Protein AF-A0A6A4WQQ4-F1 (afdb_monomer_lite)

Secondary structure (DSSP, 8-state):
------------PPPTTTT--SS---B---SS---TTS-HHHHHHHHHHHHHTS---SEEEEEEE--TTTT--EEEEEEEEGGGTEEEEEEEE--SS--HHHHHHHHHHHHHHHHHTS-HHHHHH--EEEEE---TT---BEEEE--

Sequence (147 aa):
MENTTVKEQQKRCNPPWLGHHGGITFRVDLPVATRRSDPPAVRREAALRATAELPHPDVTIWSDGSARGGRNRAAQALIQFHHLNREETVRAPAGAVCSSLRAELTAMREAFAAVAGLEDGELASTKATVIVNPSAQYPDAIYAHKK

InterPro domains:
  IPR036397 Ribonuclease H superfamily [G3DSA:3.30.420.10] (43-143)

Organism: Amphibalanus amphitrite (NCBI:txid1232801)

pLDDT: mean 72.65, std 17.05, range [34.28, 94.88]

Foldseek 3Di:
DDDDDPPPPPPCDPPPCVPDDAQWDWFQDFPDDDALPDPPVVLVVSLVNRVVPDDDFQKEKEWFFAPPDAQQRKTKIWMQRPVVRDIDMDIDHLDNDDHSVSSRVVNVVRNVVVLVPDDPVSNVPGFWYWYQYSPSPGSITTTGGHD

Radius of gyration: 17.9 Å; chains: 1; bounding box: 59×45×36 Å

Structure (mmCIF, N/CA/C/O backbone):
data_AF-A0A6A4WQQ4-F1
#
_entry.id   AF-A0A6A4WQQ4-F1
#
loop_
_atom_site.group_PDB
_atom_site.id
_atom_site.type_symbol
_atom_site.label_atom_id
_atom_site.label_alt_id
_atom_site.label_comp_id
_atom_site.label_asym_id
_atom_site.label_entity_id
_atom_site.label_seq_id
_atom_site.pdbx_PDB_ins_code
_atom_site.Cartn_x
_atom_site.Cartn_y
_atom_site.Cartn_z
_atom_site.occupancy
_atom_site.B_iso_or_equiv
_atom_site.auth_seq_id
_atom_site.auth_comp_id
_atom_site.auth_asym_id
_atom_site.auth_atom_id
_atom_site.pdbx_PDB_model_num
ATOM 1 N N . MET A 1 1 ? 43.739 -34.370 -10.535 1.00 37.41 1 MET A N 1
ATOM 2 C CA . MET A 1 1 ? 43.371 -32.949 -10.367 1.00 37.41 1 MET A CA 1
ATOM 3 C C . MET A 1 1 ? 41.857 -32.903 -10.275 1.00 37.41 1 MET A C 1
ATOM 5 O O . MET A 1 1 ? 41.192 -33.097 -11.283 1.00 37.41 1 MET A O 1
ATOM 9 N N . GLU A 1 2 ? 41.324 -32.817 -9.057 1.00 34.28 2 GLU A N 1
ATOM 10 C CA . GLU A 1 2 ? 39.881 -32.822 -8.792 1.00 34.28 2 GLU A CA 1
ATOM 11 C C . GLU A 1 2 ? 39.294 -31.424 -9.007 1.00 34.28 2 GLU A C 1
ATOM 13 O O . GLU A 1 2 ? 39.748 -30.449 -8.411 1.00 34.28 2 GLU A O 1
ATOM 18 N N . ASN A 1 3 ? 38.280 -31.333 -9.870 1.00 37.97 3 ASN A N 1
ATOM 19 C CA . ASN A 1 3 ? 37.479 -30.128 -10.063 1.00 37.97 3 ASN A CA 1
ATOM 20 C C . ASN A 1 3 ? 36.413 -30.054 -8.961 1.00 37.97 3 ASN A C 1
ATOM 22 O O . ASN A 1 3 ? 35.311 -30.590 -9.095 1.00 37.97 3 ASN A O 1
ATOM 26 N N . THR A 1 4 ? 36.741 -29.385 -7.859 1.00 40.28 4 THR A N 1
ATOM 27 C CA . THR A 1 4 ? 35.779 -29.099 -6.792 1.00 40.28 4 THR A CA 1
ATOM 28 C C . THR A 1 4 ? 34.834 -27.987 -7.240 1.00 40.28 4 THR A C 1
ATOM 30 O O . THR A 1 4 ? 35.184 -26.812 -7.303 1.00 40.28 4 THR A O 1
ATOM 33 N N . THR A 1 5 ? 33.608 -28.394 -7.559 1.00 42.59 5 THR A N 1
ATOM 34 C CA . THR A 1 5 ? 32.454 -27.537 -7.850 1.00 42.59 5 THR A CA 1
ATOM 35 C C . THR A 1 5 ? 32.238 -26.540 -6.709 1.00 42.59 5 THR A C 1
ATOM 37 O O . THR A 1 5 ? 31.855 -26.932 -5.605 1.00 42.59 5 THR A O 1
ATOM 40 N N . VAL A 1 6 ? 32.438 -25.246 -6.967 1.00 37.91 6 VAL A N 1
ATOM 41 C CA . VAL A 1 6 ? 32.071 -24.181 -6.026 1.00 37.91 6 VAL A CA 1
ATOM 42 C C . VAL A 1 6 ? 30.548 -24.048 -6.058 1.00 37.91 6 VAL A C 1
ATOM 44 O O . VAL A 1 6 ? 29.987 -23.262 -6.814 1.00 37.91 6 VAL A O 1
ATOM 47 N N . LYS A 1 7 ? 29.846 -24.867 -5.266 1.00 36.94 7 LYS A N 1
ATOM 48 C CA . LYS A 1 7 ? 28.471 -24.544 -4.880 1.00 36.94 7 LYS A CA 1
ATOM 49 C C . LYS A 1 7 ? 28.566 -23.312 -3.995 1.00 36.94 7 LYS A C 1
ATOM 51 O O . LYS A 1 7 ? 28.974 -23.409 -2.842 1.00 36.94 7 LYS A O 1
ATOM 56 N N . GLU A 1 8 ? 28.248 -22.169 -4.586 1.00 43.28 8 GLU A N 1
ATOM 57 C CA . GLU A 1 8 ? 28.107 -20.869 -3.948 1.00 43.28 8 GLU A CA 1
ATOM 58 C C . GLU A 1 8 ? 27.230 -21.025 -2.696 1.00 43.28 8 GLU A C 1
ATOM 60 O O . GLU A 1 8 ? 26.003 -21.118 -2.752 1.00 43.28 8 GLU A O 1
ATOM 65 N N . GLN A 1 9 ? 27.881 -21.170 -1.541 1.00 43.06 9 GLN A N 1
ATOM 66 C CA . GLN A 1 9 ? 27.220 -21.162 -0.248 1.00 43.06 9 GLN A CA 1
ATOM 67 C C . GLN A 1 9 ? 26.766 -19.729 -0.003 1.00 43.06 9 GLN A C 1
ATOM 69 O O . GLN A 1 9 ? 27.481 -18.915 0.579 1.00 43.06 9 GLN A O 1
ATOM 74 N N . GLN A 1 10 ? 25.559 -19.421 -0.473 1.00 46.44 10 GLN A N 1
ATOM 75 C CA . GLN A 1 10 ? 24.809 -18.249 -0.061 1.00 46.44 10 GLN A CA 1
ATOM 76 C C . GLN A 1 10 ? 24.794 -18.236 1.475 1.00 46.44 10 GLN A C 1
ATOM 78 O O . GLN A 1 10 ? 24.110 -19.054 2.098 1.00 46.44 10 GLN A O 1
ATOM 83 N N . LYS A 1 11 ? 25.579 -17.347 2.101 1.00 45.16 11 LYS A N 1
ATOM 84 C CA . LYS A 1 11 ? 25.493 -17.089 3.544 1.00 45.16 11 LYS A CA 1
ATOM 85 C C . LYS A 1 11 ? 24.031 -16.767 3.845 1.00 45.16 11 LYS A C 1
ATOM 87 O O . LYS A 1 11 ? 23.535 -15.715 3.445 1.00 45.16 11 LYS A O 1
ATOM 92 N N . ARG A 1 12 ? 23.339 -17.687 4.518 1.00 56.53 12 ARG A N 1
ATOM 93 C CA . ARG A 1 12 ? 21.986 -17.477 5.035 1.00 56.53 12 ARG A CA 1
ATOM 94 C C . ARG A 1 12 ? 22.097 -16.467 6.171 1.00 56.53 12 ARG A C 1
ATOM 96 O O . ARG A 1 12 ? 22.283 -16.841 7.322 1.00 56.53 12 ARG A O 1
ATOM 103 N N . CYS A 1 13 ? 22.091 -15.182 5.833 1.00 56.94 13 CYS A N 1
ATOM 104 C CA . CYS A 1 13 ? 21.845 -14.155 6.829 1.00 56.94 13 CYS A CA 1
ATOM 105 C C . CYS A 1 13 ? 20.405 -14.361 7.299 1.00 56.94 13 CYS A C 1
ATOM 107 O O . CYS A 1 13 ? 19.505 -14.458 6.459 1.00 56.94 13 CYS A O 1
ATOM 109 N N . ASN A 1 14 ? 20.192 -14.489 8.608 1.00 66.12 14 ASN A N 1
ATOM 110 C CA . ASN A 1 14 ? 18.838 -14.514 9.140 1.00 66.12 14 ASN A CA 1
ATOM 111 C C . ASN A 1 14 ? 18.128 -13.242 8.674 1.00 66.12 14 ASN A C 1
ATOM 113 O O . ASN A 1 14 ? 18.729 -12.162 8.736 1.00 66.12 14 ASN A O 1
ATOM 117 N N . PRO A 1 15 ? 16.895 -13.349 8.161 1.00 65.69 15 PRO A N 1
ATOM 118 C CA . PRO A 1 15 ? 16.210 -12.166 7.700 1.00 65.69 15 PRO A CA 1
ATOM 119 C C . PRO A 1 15 ? 16.023 -11.187 8.870 1.00 65.69 15 PRO A C 1
ATOM 121 O O . PRO A 1 15 ? 15.852 -11.627 10.007 1.00 65.69 15 PRO A O 1
ATOM 124 N N . PRO A 1 16 ? 16.038 -9.866 8.623 1.00 66.44 16 PRO A N 1
ATOM 125 C CA . PRO A 1 16 ? 16.026 -8.857 9.686 1.00 66.44 16 PRO A CA 1
ATOM 126 C C . PRO A 1 16 ? 14.743 -8.866 10.533 1.00 66.44 16 PRO A C 1
ATOM 128 O O . PRO A 1 16 ? 14.718 -8.276 11.608 1.00 66.44 16 PRO A O 1
ATOM 131 N N . TRP A 1 17 ? 13.686 -9.540 10.072 1.00 68.12 17 TRP A N 1
ATOM 132 C CA . TRP A 1 17 ? 12.449 -9.760 10.824 1.00 68.12 17 TRP A CA 1
ATOM 133 C C . TRP A 1 17 ? 12.482 -11.001 11.734 1.00 68.12 17 TRP A C 1
ATOM 135 O O . TRP A 1 17 ? 11.564 -11.201 12.532 1.00 68.12 17 TRP A O 1
ATOM 145 N N . LEU A 1 18 ? 13.520 -11.841 11.643 1.00 63.84 18 LEU A N 1
ATOM 146 C CA . LEU A 1 18 ? 13.686 -13.014 12.497 1.00 63.84 18 LEU A CA 1
ATOM 147 C C . LEU A 1 18 ? 14.032 -12.559 13.925 1.00 63.84 18 LEU A C 1
ATOM 149 O O . LEU A 1 18 ? 15.126 -12.057 14.171 1.00 63.84 18 LEU A O 1
ATOM 153 N N . GLY A 1 19 ? 13.092 -12.728 14.859 1.00 62.69 19 GLY A N 1
ATOM 154 C CA . GLY A 1 19 ? 13.218 -12.263 16.249 1.00 62.69 19 GLY A CA 1
ATOM 155 C C . GLY A 1 19 ? 12.434 -10.987 16.570 1.00 62.69 19 GLY A C 1
ATOM 156 O O . GLY A 1 19 ? 12.575 -10.444 17.663 1.00 62.69 19 GLY A O 1
ATOM 157 N N . HIS A 1 20 ? 11.593 -10.494 15.652 1.00 64.00 20 HIS A N 1
ATOM 158 C CA . HIS A 1 20 ? 10.661 -9.423 15.993 1.00 64.00 20 HIS A CA 1
ATOM 159 C C . HIS A 1 20 ? 9.587 -9.938 16.967 1.00 64.00 20 HIS A C 1
ATOM 161 O O . HIS A 1 20 ? 8.783 -10.805 16.627 1.00 64.00 20 HIS A O 1
ATOM 167 N N . HIS A 1 21 ? 9.571 -9.382 18.179 1.00 55.97 21 HIS A N 1
ATOM 168 C CA . HIS A 1 21 ? 8.560 -9.631 19.204 1.00 55.97 21 HIS A CA 1
ATOM 169 C C . HIS A 1 21 ? 7.695 -8.374 19.350 1.00 55.97 21 HIS A C 1
ATOM 171 O O . HIS A 1 21 ? 7.951 -7.500 20.171 1.00 55.97 21 HIS A O 1
ATOM 177 N N . GLY A 1 22 ? 6.695 -8.260 18.490 1.00 57.38 22 GLY A N 1
ATOM 178 C CA . GLY A 1 22 ? 5.722 -7.171 18.434 1.00 57.38 22 GLY A CA 1
ATOM 179 C C . GLY A 1 22 ? 4.578 -7.630 17.540 1.00 57.38 22 GLY A C 1
ATOM 180 O O . GLY A 1 22 ? 4.768 -8.587 16.797 1.00 57.38 22 GLY A O 1
ATOM 181 N N . GLY A 1 23 ? 3.388 -7.034 17.638 1.00 64.81 23 GLY A N 1
ATOM 182 C CA . GLY A 1 23 ? 2.199 -7.391 16.839 1.00 64.81 23 GLY A CA 1
ATOM 183 C C . GLY A 1 23 ? 2.371 -7.165 15.327 1.00 64.81 23 GLY A C 1
ATOM 184 O O . GLY A 1 23 ? 1.675 -6.364 14.718 1.00 64.81 23 GLY A O 1
ATOM 185 N N . ILE A 1 24 ? 3.348 -7.814 14.707 1.00 63.97 24 ILE A N 1
ATOM 186 C CA . ILE A 1 24 ? 3.699 -7.746 13.295 1.00 63.97 24 ILE A CA 1
ATOM 187 C C . ILE A 1 24 ? 4.094 -9.168 12.900 1.00 63.97 24 ILE A C 1
ATOM 189 O O . ILE A 1 24 ? 4.878 -9.819 13.587 1.00 63.97 24 ILE A O 1
ATOM 193 N N . THR A 1 25 ? 3.510 -9.692 11.825 1.00 67.38 25 THR A N 1
ATOM 194 C CA . THR A 1 25 ? 3.677 -11.092 11.414 1.00 67.38 25 THR A CA 1
ATOM 195 C C . THR A 1 25 ? 4.048 -11.144 9.944 1.00 67.38 25 THR A C 1
ATOM 197 O O . THR A 1 25 ? 3.188 -11.100 9.080 1.00 67.38 25 THR A O 1
ATOM 200 N N . PHE A 1 26 ? 5.331 -11.278 9.641 1.00 67.00 26 PHE A N 1
ATOM 201 C CA . PHE A 1 26 ? 5.816 -11.316 8.262 1.00 67.00 26 PHE A CA 1
ATOM 202 C C . PHE A 1 26 ? 5.466 -12.665 7.599 1.00 67.00 26 PHE A C 1
ATOM 204 O O . PHE A 1 26 ? 5.946 -13.704 8.049 1.00 67.00 26 PHE A O 1
ATOM 211 N N . ARG A 1 27 ? 4.647 -12.664 6.533 1.00 69.56 27 ARG A N 1
ATOM 212 C CA . ARG A 1 27 ? 4.292 -13.862 5.742 1.00 69.56 27 ARG A CA 1
ATOM 213 C C . ARG A 1 27 ? 4.987 -13.843 4.381 1.00 69.56 27 ARG A C 1
ATOM 215 O O . ARG A 1 27 ? 4.400 -13.497 3.366 1.00 69.56 27 ARG A O 1
ATOM 222 N N . VAL A 1 28 ? 6.244 -14.262 4.373 1.00 67.56 28 VAL A N 1
ATOM 223 C CA . VAL A 1 28 ? 7.081 -14.236 3.165 1.00 67.56 28 VAL A CA 1
ATOM 224 C C . VAL A 1 28 ? 6.819 -15.394 2.192 1.00 67.56 28 VAL A C 1
ATOM 226 O O . VAL A 1 28 ? 7.256 -15.341 1.052 1.00 67.56 28 VAL A O 1
ATOM 229 N N . ASP A 1 29 ? 6.070 -16.419 2.606 1.00 68.44 29 ASP A N 1
ATOM 230 C CA . ASP A 1 29 ? 5.742 -17.564 1.754 1.00 68.44 29 ASP A CA 1
ATOM 231 C C . ASP A 1 29 ? 4.402 -17.374 1.027 1.00 68.44 29 ASP A C 1
ATOM 233 O O . ASP A 1 29 ? 3.377 -17.060 1.642 1.00 68.44 29 ASP A O 1
ATOM 237 N N . LEU A 1 30 ? 4.393 -17.642 -0.282 1.00 65.94 30 LEU A N 1
ATOM 238 C CA . LEU A 1 30 ? 3.163 -17.779 -1.062 1.00 65.94 30 LEU A CA 1
ATOM 239 C C . LEU A 1 30 ? 2.612 -19.215 -0.959 1.00 65.94 30 LEU A C 1
ATOM 241 O O . LEU A 1 30 ? 3.397 -20.163 -1.037 1.00 65.94 30 LEU A O 1
ATOM 245 N N . PRO A 1 31 ? 1.277 -19.410 -0.917 1.00 72.81 31 PRO A N 1
ATOM 246 C CA . PRO A 1 31 ? 0.657 -20.742 -0.957 1.00 72.81 31 PRO A CA 1
ATOM 247 C C . PRO A 1 31 ? 1.032 -21.534 -2.214 1.00 72.81 31 PRO A C 1
ATOM 249 O O . PRO A 1 31 ? 1.080 -22.761 -2.213 1.00 72.81 31 PRO A O 1
ATOM 252 N N . VAL A 1 32 ? 1.307 -20.813 -3.304 1.00 76.94 32 VAL A N 1
ATOM 253 C CA . VAL A 1 32 ? 1.842 -21.360 -4.547 1.00 76.94 32 VAL A CA 1
ATOM 254 C C . VAL A 1 32 ? 3.174 -20.684 -4.820 1.00 76.94 32 VAL A C 1
ATOM 256 O O . VAL A 1 32 ? 3.226 -19.478 -5.066 1.00 76.94 32 VAL A O 1
ATOM 259 N N . ALA A 1 33 ? 4.252 -21.464 -4.803 1.00 76.88 33 ALA A N 1
ATOM 260 C CA . ALA A 1 33 ? 5.570 -20.967 -5.164 1.00 76.88 33 ALA A CA 1
ATOM 261 C C . ALA A 1 33 ? 5.557 -20.453 -6.610 1.00 76.88 33 ALA A C 1
ATOM 263 O O . ALA A 1 33 ? 5.178 -21.176 -7.533 1.00 76.88 33 ALA A O 1
ATOM 264 N N . THR A 1 34 ? 6.002 -19.213 -6.808 1.00 73.75 34 THR A N 1
ATOM 265 C CA . THR A 1 34 ? 6.156 -18.620 -8.139 1.00 73.75 34 THR A CA 1
ATOM 266 C C . THR A 1 34 ? 7.584 -18.155 -8.360 1.00 73.75 34 THR A C 1
ATOM 268 O O . THR A 1 34 ? 8.326 -17.844 -7.427 1.00 73.75 34 THR A O 1
ATOM 271 N N . ARG A 1 35 ? 7.996 -18.135 -9.623 1.00 73.12 35 ARG A N 1
ATOM 272 C CA . ARG A 1 35 ? 9.288 -17.633 -10.076 1.00 73.12 35 ARG A CA 1
ATOM 273 C C . ARG A 1 35 ? 9.093 -16.324 -10.814 1.00 73.12 35 ARG A C 1
ATOM 275 O O . ARG A 1 35 ? 8.080 -16.070 -11.464 1.00 73.12 35 ARG A O 1
ATOM 282 N N . ARG A 1 36 ? 10.142 -15.506 -10.815 1.00 67.44 36 ARG A N 1
ATOM 283 C CA . ARG A 1 36 ? 10.174 -14.262 -11.592 1.00 67.44 36 ARG A CA 1
ATOM 284 C C . ARG A 1 36 ? 9.904 -14.484 -13.087 1.00 67.44 36 ARG A C 1
ATOM 286 O O . ARG A 1 36 ? 9.313 -13.621 -13.725 1.00 67.44 36 ARG A O 1
ATOM 293 N N . SER A 1 37 ? 10.336 -15.621 -13.630 1.00 75.44 37 SER A N 1
ATOM 294 C CA . SER A 1 37 ? 10.138 -16.006 -15.032 1.00 75.44 37 SER A CA 1
ATOM 295 C C . SER A 1 37 ? 8.706 -16.411 -15.378 1.00 75.44 37 SER A C 1
ATOM 297 O O . SER A 1 37 ? 8.397 -16.524 -16.561 1.00 75.44 37 SER A O 1
ATOM 299 N N . ASP A 1 38 ? 7.845 -16.654 -14.387 1.00 75.62 38 ASP A N 1
ATOM 300 C CA . ASP A 1 38 ? 6.483 -17.122 -14.643 1.00 75.62 38 ASP A CA 1
ATOM 301 C C . ASP A 1 38 ? 5.650 -16.036 -15.341 1.00 75.62 38 ASP A C 1
ATOM 303 O O . ASP A 1 38 ? 5.962 -14.845 -15.245 1.00 75.62 38 ASP A O 1
ATOM 307 N N . PRO A 1 39 ? 4.561 -16.391 -16.039 1.00 79.81 39 PRO A N 1
ATOM 308 C CA . PRO A 1 39 ? 3.669 -15.395 -16.614 1.00 79.81 39 PRO A CA 1
ATOM 309 C C . PRO A 1 39 ? 3.102 -14.448 -15.537 1.00 79.81 39 PRO A C 1
ATOM 311 O O . PRO A 1 39 ? 2.781 -14.898 -14.433 1.00 79.81 39 PRO A O 1
ATOM 314 N N . PRO A 1 40 ? 2.902 -13.147 -15.835 1.00 71.12 40 PRO A N 1
ATOM 315 C CA . PRO A 1 40 ? 2.336 -12.197 -14.873 1.00 71.12 40 PRO A CA 1
ATOM 316 C C . PRO A 1 40 ? 1.007 -12.650 -14.257 1.00 71.12 40 PRO A C 1
ATOM 318 O O . PRO A 1 40 ? 0.790 -12.447 -13.067 1.00 71.12 40 PRO A O 1
ATOM 321 N N . ALA A 1 41 ? 0.150 -13.312 -15.041 1.00 75.12 41 ALA A N 1
ATOM 322 C CA . ALA A 1 41 ? -1.122 -13.852 -14.564 1.00 75.12 41 ALA A CA 1
ATOM 323 C C . ALA A 1 41 ? -0.944 -14.948 -13.497 1.00 75.12 41 ALA A C 1
ATOM 325 O O . ALA A 1 41 ? -1.697 -14.977 -12.531 1.00 75.12 41 ALA A O 1
ATOM 326 N N . VAL A 1 42 ? 0.081 -15.798 -13.627 1.00 75.88 42 VAL A N 1
ATOM 327 C CA . VAL A 1 42 ? 0.384 -16.864 -12.657 1.00 75.88 42 VAL A CA 1
ATOM 328 C C . VAL A 1 42 ? 0.857 -16.266 -11.334 1.00 75.88 42 VAL A C 1
ATOM 330 O O . VAL A 1 42 ? 0.365 -16.646 -10.274 1.00 75.88 42 VAL A O 1
ATOM 333 N N . ARG A 1 43 ? 1.756 -15.274 -11.387 1.00 76.31 43 ARG A N 1
ATOM 334 C CA . ARG A 1 43 ? 2.201 -14.554 -10.182 1.00 76.31 43 ARG A CA 1
ATOM 335 C C . ARG A 1 43 ? 1.059 -13.801 -9.505 1.00 76.31 43 ARG A C 1
ATOM 337 O O . ARG A 1 43 ? 0.948 -13.835 -8.285 1.00 76.31 43 ARG A O 1
ATOM 344 N N . ARG A 1 44 ? 0.195 -13.155 -10.297 1.00 72.25 44 ARG A N 1
ATOM 345 C CA . ARG A 1 44 ? -1.000 -12.462 -9.798 1.00 72.25 44 ARG A CA 1
ATOM 346 C C . ARG A 1 44 ? -1.925 -13.422 -9.058 1.00 72.25 44 ARG A C 1
ATOM 348 O O . ARG A 1 44 ? -2.346 -13.115 -7.955 1.00 72.25 44 ARG A O 1
ATOM 355 N N . GLU A 1 45 ? -2.225 -14.568 -9.654 1.00 77.88 45 GLU A N 1
ATOM 356 C CA . GLU A 1 45 ? -3.098 -15.576 -9.056 1.00 77.88 45 GLU A CA 1
ATOM 357 C C . GLU A 1 45 ? -2.533 -16.110 -7.730 1.00 77.88 45 GLU A C 1
ATOM 359 O O . GLU A 1 45 ? -3.254 -16.195 -6.740 1.00 77.88 45 GLU A O 1
ATOM 364 N N . ALA A 1 46 ? -1.230 -16.402 -7.672 1.00 78.25 46 ALA A N 1
ATOM 365 C CA . ALA A 1 46 ? -0.586 -16.835 -6.432 1.00 78.25 46 ALA A CA 1
ATOM 366 C C . ALA A 1 46 ? -0.651 -15.764 -5.330 1.00 78.25 46 ALA A C 1
ATOM 368 O O . ALA A 1 46 ? -0.939 -16.091 -4.179 1.00 78.25 46 ALA A O 1
ATOM 369 N N . ALA A 1 47 ? -0.440 -14.492 -5.686 1.00 73.69 47 ALA A N 1
ATOM 370 C CA . ALA A 1 47 ? -0.586 -13.374 -4.759 1.00 73.69 47 ALA A CA 1
ATOM 371 C C . ALA A 1 47 ? -2.036 -13.225 -4.267 1.00 73.69 47 ALA A C 1
ATOM 373 O O . ALA A 1 47 ? -2.256 -13.092 -3.069 1.00 73.69 47 ALA A O 1
ATOM 374 N N . LEU A 1 48 ? -3.029 -13.326 -5.160 1.00 75.81 48 LEU A N 1
ATOM 375 C CA . LEU A 1 48 ? -4.447 -13.262 -4.789 1.00 75.81 48 LEU A CA 1
ATOM 376 C C . LEU A 1 48 ? -4.842 -14.385 -3.824 1.00 75.81 48 LEU A C 1
ATOM 378 O O . LEU A 1 48 ? -5.539 -14.121 -2.847 1.00 75.81 48 LEU A O 1
ATOM 382 N N . ARG A 1 49 ? -4.363 -15.617 -4.045 1.00 79.56 49 ARG A N 1
ATOM 383 C CA . ARG A 1 49 ? -4.584 -16.727 -3.102 1.00 79.56 49 ARG A CA 1
ATOM 384 C C . ARG A 1 49 ? -3.928 -16.470 -1.750 1.00 79.56 49 ARG A C 1
ATOM 386 O O . ARG A 1 49 ? -4.565 -16.692 -0.729 1.00 79.56 49 ARG A O 1
ATOM 393 N N . ALA A 1 50 ? -2.694 -15.961 -1.741 1.00 77.44 50 ALA A N 1
ATOM 394 C CA . ALA A 1 50 ? -2.010 -15.591 -0.504 1.00 77.44 50 ALA A CA 1
ATOM 395 C C . ALA A 1 50 ? -2.803 -14.543 0.284 1.00 77.44 50 ALA A C 1
ATOM 397 O O . ALA A 1 50 ? -2.990 -14.696 1.487 1.00 77.44 50 ALA A O 1
ATOM 398 N N . THR A 1 51 ? -3.308 -13.510 -0.396 1.00 73.69 51 THR A N 1
ATOM 399 C CA . THR A 1 51 ? -4.129 -12.463 0.220 1.00 73.69 51 THR A CA 1
ATOM 400 C C . THR A 1 51 ? -5.470 -13.001 0.720 1.00 73.69 51 THR A C 1
ATOM 402 O O . THR A 1 51 ? -5.904 -12.599 1.793 1.00 73.69 51 THR A O 1
ATOM 405 N N . ALA A 1 52 ? -6.108 -13.932 0.003 1.00 78.94 52 ALA A N 1
ATOM 406 C CA . ALA A 1 52 ? -7.383 -14.528 0.413 1.00 78.94 52 ALA A CA 1
ATOM 407 C C . ALA A 1 52 ? -7.287 -15.376 1.696 1.00 78.94 52 ALA A C 1
ATOM 409 O O . ALA A 1 52 ? -8.279 -15.531 2.403 1.00 78.94 52 ALA A O 1
ATOM 410 N N . GLU A 1 53 ? -6.106 -15.915 2.012 1.00 78.75 53 GLU A N 1
ATOM 411 C CA . GLU A 1 53 ? -5.848 -16.622 3.274 1.00 78.75 53 GLU A CA 1
ATOM 412 C C . GLU A 1 53 ? -5.582 -15.684 4.459 1.00 78.75 53 GLU A C 1
ATOM 414 O O . GLU A 1 53 ? -5.487 -16.144 5.602 1.00 78.75 53 GLU A O 1
ATOM 419 N N . LEU A 1 54 ? -5.385 -14.385 4.214 1.00 73.69 54 LEU A N 1
ATOM 420 C CA . LEU A 1 54 ? -5.169 -13.430 5.293 1.00 73.69 54 LEU A CA 1
ATOM 421 C C . LEU A 1 54 ? -6.498 -13.155 6.009 1.00 73.69 54 LEU A C 1
ATOM 423 O O . LEU A 1 54 ? -7.547 -13.075 5.363 1.00 73.69 54 LEU A O 1
ATOM 427 N N . PRO A 1 55 ? -6.478 -12.977 7.342 1.00 76.12 55 PRO A N 1
ATOM 428 C CA . PRO A 1 55 ? -7.630 -12.441 8.056 1.00 76.12 55 PRO A CA 1
ATOM 429 C C . PRO A 1 55 ? -8.078 -11.133 7.405 1.00 76.12 55 PRO A C 1
ATOM 431 O O . PRO A 1 55 ? -7.226 -10.359 6.968 1.00 76.12 55 PRO A O 1
ATOM 434 N N . HIS A 1 56 ? -9.389 -10.877 7.365 1.00 81.19 56 HIS A N 1
ATOM 435 C CA . HIS A 1 56 ? -9.919 -9.613 6.848 1.00 81.19 56 HIS A CA 1
ATOM 436 C C . HIS A 1 56 ? -9.288 -8.442 7.614 1.00 81.19 56 HIS A C 1
ATOM 438 O O . HIS A 1 56 ? -9.524 -8.327 8.820 1.00 81.19 56 HIS A O 1
ATOM 444 N N . PRO A 1 57 ? -8.457 -7.612 6.960 1.00 84.44 57 PRO A N 1
ATOM 445 C CA . PRO A 1 57 ? -7.792 -6.522 7.645 1.00 84.44 57 PRO A CA 1
ATOM 446 C C . PRO A 1 57 ? -8.707 -5.301 7.744 1.00 84.44 57 PRO A C 1
ATOM 448 O O . PRO A 1 57 ? -9.581 -5.097 6.905 1.00 84.44 57 PRO A O 1
ATOM 451 N N . ASP A 1 58 ? -8.445 -4.433 8.715 1.00 87.75 58 ASP A N 1
ATOM 452 C CA . ASP A 1 58 ? -9.085 -3.116 8.790 1.00 87.75 58 ASP A CA 1
ATOM 453 C C . ASP A 1 58 ? -8.499 -2.163 7.743 1.00 87.75 58 ASP A C 1
ATOM 455 O O . ASP A 1 58 ? -9.192 -1.254 7.277 1.00 87.75 58 ASP A O 1
ATOM 459 N N . VAL A 1 59 ? -7.231 -2.386 7.370 1.00 89.06 59 VAL A N 1
ATOM 460 C CA . VAL A 1 59 ? -6.489 -1.610 6.371 1.00 89.06 59 VAL A CA 1
ATOM 461 C C . VAL A 1 59 ? -5.705 -2.523 5.425 1.00 89.06 59 VAL A C 1
ATOM 463 O O . VAL A 1 59 ? -4.983 -3.419 5.857 1.00 89.06 59 VAL A O 1
ATOM 466 N N . THR A 1 60 ? -5.790 -2.284 4.116 1.00 89.44 60 THR A N 1
ATOM 467 C CA . THR A 1 60 ? -4.896 -2.892 3.113 1.00 89.44 60 THR A CA 1
ATOM 468 C C . THR A 1 60 ? -4.082 -1.821 2.406 1.00 89.44 60 THR A C 1
ATOM 470 O O . THR A 1 60 ? -4.644 -0.892 1.838 1.00 89.44 60 THR A O 1
ATOM 473 N N . ILE A 1 61 ? -2.760 -1.961 2.417 1.00 89.44 61 ILE A N 1
ATOM 474 C CA . ILE A 1 61 ? -1.820 -1.095 1.708 1.00 89.44 61 ILE A CA 1
ATOM 475 C C . ILE A 1 61 ? -1.276 -1.859 0.504 1.00 89.44 61 ILE A C 1
ATOM 477 O O . ILE A 1 61 ? -0.619 -2.882 0.661 1.00 89.44 61 ILE A O 1
ATOM 481 N N . TRP A 1 62 ? -1.487 -1.333 -0.694 1.00 87.81 62 TRP A N 1
ATOM 482 C CA . TRP A 1 62 ? -0.876 -1.801 -1.932 1.00 87.81 62 TRP A CA 1
ATOM 483 C C . TRP A 1 62 ? 0.244 -0.834 -2.305 1.00 87.81 62 TRP A C 1
ATOM 485 O O . TRP A 1 62 ? -0.036 0.255 -2.806 1.00 87.81 62 TRP A O 1
ATOM 495 N N . SER A 1 63 ? 1.499 -1.185 -2.025 1.00 86.75 63 SER A N 1
ATOM 496 C CA . SER A 1 63 ? 2.653 -0.333 -2.350 1.00 86.75 63 SER A CA 1
ATOM 497 C C . SER A 1 63 ? 3.191 -0.651 -3.742 1.00 86.75 63 SER A C 1
ATOM 499 O O . SER A 1 63 ? 3.253 -1.818 -4.097 1.00 86.75 63 SER A O 1
ATOM 501 N N . ASP A 1 64 ? 3.632 0.344 -4.504 1.00 83.56 64 ASP A N 1
ATOM 502 C CA . ASP A 1 64 ? 4.370 0.158 -5.757 1.00 83.56 64 ASP A CA 1
ATOM 503 C C . ASP A 1 64 ? 5.415 1.270 -5.916 1.00 83.56 64 ASP A C 1
ATOM 505 O O . ASP A 1 64 ? 5.135 2.464 -5.746 1.00 83.56 64 ASP A O 1
ATOM 509 N N . GLY A 1 65 ? 6.650 0.888 -6.230 1.00 79.62 65 GLY A N 1
ATOM 510 C CA . GLY A 1 65 ? 7.766 1.812 -6.339 1.00 79.62 65 GLY A CA 1
ATOM 511 C C . GLY A 1 65 ? 8.738 1.420 -7.440 1.00 79.62 65 GLY A C 1
ATOM 512 O O . GLY A 1 65 ? 9.373 0.369 -7.412 1.00 79.62 65 GLY A O 1
ATOM 513 N N . SER A 1 66 ? 8.963 2.329 -8.391 1.00 76.94 66 SER A N 1
ATOM 514 C CA . SER A 1 66 ? 9.866 2.059 -9.509 1.00 76.94 66 SER A CA 1
ATOM 515 C C . SER A 1 66 ? 10.913 3.142 -9.708 1.00 76.94 66 SER A C 1
ATOM 517 O O . SER A 1 66 ? 10.627 4.337 -9.756 1.00 76.94 66 SER A O 1
ATOM 519 N N . ALA A 1 67 ? 12.158 2.703 -9.908 1.00 75.31 67 ALA A N 1
ATOM 520 C CA . ALA A 1 67 ? 13.228 3.559 -10.412 1.00 75.31 67 ALA A CA 1
ATOM 521 C C . ALA A 1 67 ? 13.262 3.635 -11.953 1.00 75.31 67 ALA A C 1
ATOM 523 O O . ALA A 1 67 ? 14.133 4.302 -12.518 1.00 75.31 67 ALA A O 1
ATOM 524 N N . ARG A 1 68 ? 12.359 2.932 -12.653 1.00 65.88 68 ARG A N 1
ATOM 525 C CA . ARG A 1 68 ? 12.296 2.892 -14.121 1.00 65.88 68 ARG A CA 1
ATOM 526 C C . ARG A 1 68 ? 11.599 4.160 -14.638 1.00 65.88 68 ARG A C 1
ATOM 528 O O . ARG A 1 68 ? 10.540 4.507 -14.138 1.00 65.88 68 ARG A O 1
ATOM 535 N N . GLY A 1 69 ? 12.168 4.833 -15.646 1.00 56.03 69 GLY A N 1
ATOM 536 C CA . GLY A 1 69 ? 11.529 5.997 -16.296 1.00 56.03 69 GLY A CA 1
ATOM 537 C C . GLY A 1 69 ? 12.213 7.363 -16.122 1.00 56.03 69 GLY A C 1
ATOM 538 O O . GLY A 1 69 ? 11.628 8.384 -16.472 1.00 56.03 69 GLY A O 1
ATOM 539 N N . GLY A 1 70 ? 13.451 7.434 -15.623 1.00 58.88 70 GLY A N 1
ATOM 540 C CA . GLY A 1 70 ? 14.197 8.702 -15.584 1.00 58.88 70 GLY A CA 1
ATOM 541 C C . GLY A 1 70 ? 13.740 9.647 -14.462 1.00 58.88 70 GLY A C 1
ATOM 542 O O . GLY A 1 70 ? 13.732 9.247 -13.305 1.00 58.88 70 GLY A O 1
ATOM 543 N N . ARG A 1 71 ? 13.432 10.921 -14.760 1.00 43.91 71 ARG A N 1
ATOM 54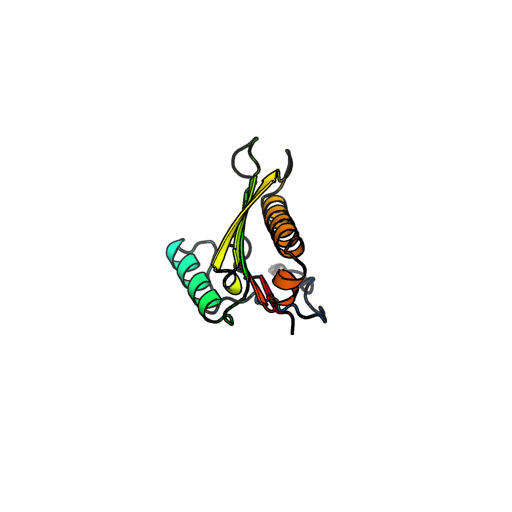4 C CA . ARG A 1 71 ? 13.213 11.993 -13.752 1.00 43.91 71 ARG A CA 1
ATOM 545 C C . ARG A 1 71 ? 11.937 11.859 -12.896 1.00 43.91 71 ARG A C 1
ATOM 547 O O . ARG A 1 71 ? 11.824 12.577 -11.911 1.00 43.91 71 ARG A O 1
ATOM 554 N N . ASN A 1 72 ? 11.050 10.907 -13.193 1.00 50.81 72 ASN A N 1
ATOM 555 C CA . ASN A 1 72 ? 9.801 10.674 -12.455 1.00 50.81 72 ASN A CA 1
ATOM 556 C C . ASN A 1 72 ? 9.876 9.385 -11.620 1.00 50.81 72 ASN A C 1
ATOM 558 O O . ASN A 1 72 ? 9.130 8.436 -11.843 1.00 50.81 72 ASN A O 1
ATOM 562 N N . ARG A 1 73 ? 10.821 9.338 -10.674 1.00 66.88 73 ARG A N 1
ATOM 563 C CA . ARG A 1 73 ? 10.970 8.231 -9.713 1.00 66.88 73 ARG A CA 1
ATOM 564 C C . ARG A 1 73 ? 9.881 8.349 -8.655 1.00 66.88 73 ARG A C 1
ATOM 566 O O . ARG A 1 73 ? 10.025 9.102 -7.689 1.00 66.88 73 ARG A O 1
ATOM 573 N N . ALA A 1 74 ? 8.784 7.650 -8.892 1.00 71.75 74 ALA A N 1
ATOM 574 C CA . ALA A 1 74 ? 7.599 7.715 -8.063 1.00 71.75 74 ALA A CA 1
ATOM 575 C C . ALA A 1 74 ? 7.518 6.496 -7.145 1.00 71.75 74 ALA A C 1
ATOM 577 O O . ALA A 1 74 ? 7.730 5.355 -7.559 1.00 71.75 74 ALA A O 1
ATOM 578 N N . ALA A 1 75 ? 7.205 6.784 -5.894 1.00 83.88 75 ALA A N 1
ATOM 579 C CA . ALA A 1 75 ? 6.675 5.846 -4.935 1.00 83.88 75 ALA A CA 1
ATOM 580 C C . ALA A 1 75 ? 5.178 6.130 -4.807 1.00 83.88 75 ALA A C 1
ATOM 582 O O . ALA A 1 75 ? 4.786 7.295 -4.677 1.00 83.88 75 ALA A O 1
ATOM 583 N N . GLN A 1 76 ? 4.345 5.101 -4.869 1.00 87.69 76 GLN A N 1
ATOM 584 C CA . GLN A 1 76 ? 2.906 5.235 -4.699 1.00 87.69 76 GLN A CA 1
ATOM 585 C C . GLN A 1 76 ? 2.381 4.102 -3.826 1.00 87.69 76 GLN A C 1
ATOM 587 O O . GLN A 1 76 ? 2.862 2.978 -3.910 1.00 87.69 76 GLN A O 1
ATOM 592 N N . ALA A 1 77 ? 1.362 4.380 -3.023 1.00 89.56 77 ALA A N 1
ATOM 593 C CA . ALA A 1 77 ? 0.562 3.320 -2.435 1.00 89.56 77 ALA A CA 1
ATOM 594 C C . ALA A 1 77 ? -0.929 3.646 -2.512 1.00 89.56 77 ALA A C 1
ATOM 596 O O . ALA A 1 77 ? -1.319 4.809 -2.393 1.00 89.56 77 ALA A O 1
ATOM 597 N N . LEU A 1 78 ? -1.743 2.614 -2.719 1.00 90.69 78 LEU A N 1
ATOM 598 C CA . LEU A 1 78 ? -3.189 2.649 -2.513 1.00 90.69 78 LEU A CA 1
ATOM 599 C C . LEU A 1 78 ? -3.483 2.067 -1.131 1.00 90.69 78 LEU A C 1
ATOM 601 O O . LEU A 1 78 ? -3.026 0.972 -0.814 1.00 90.69 78 LEU A O 1
ATOM 605 N N . ILE A 1 79 ? -4.248 2.785 -0.324 1.00 92.56 79 ILE A N 1
ATOM 606 C CA . ILE A 1 79 ? -4.649 2.392 1.022 1.00 92.56 79 ILE A CA 1
ATOM 607 C C . ILE A 1 79 ? -6.162 2.217 1.018 1.00 92.56 79 ILE A C 1
ATOM 609 O O . ILE A 1 79 ? -6.892 3.131 0.646 1.00 92.56 79 ILE A O 1
ATOM 613 N N . GLN A 1 80 ? -6.632 1.049 1.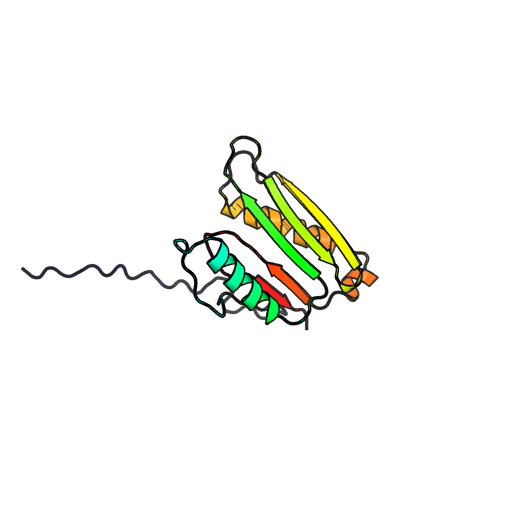432 1.00 93.25 80 GLN A N 1
ATOM 614 C CA . GLN A 1 80 ? -8.047 0.734 1.585 1.00 93.25 80 GLN A CA 1
ATOM 615 C C . GLN A 1 80 ? -8.340 0.588 3.074 1.00 93.25 80 GLN A C 1
ATOM 617 O O . GLN A 1 80 ? -7.873 -0.361 3.702 1.00 93.25 80 GLN A O 1
ATOM 622 N N . PHE A 1 81 ? -9.084 1.532 3.639 1.00 92.06 81 PHE A N 1
ATOM 623 C CA . PHE A 1 81 ? -9.584 1.496 5.008 1.00 92.06 81 PHE A CA 1
ATOM 624 C C . PHE A 1 81 ? -10.961 0.829 4.998 1.00 92.06 81 PHE A C 1
ATOM 626 O O . PHE A 1 81 ? -11.987 1.489 4.825 1.00 92.06 81 PHE A O 1
ATOM 633 N N . HIS A 1 82 ? -10.991 -0.492 5.162 1.00 89.88 82 HIS A N 1
ATOM 634 C CA . HIS A 1 82 ? -12.212 -1.299 5.048 1.00 89.88 82 HIS A CA 1
ATOM 635 C C . HIS A 1 82 ? -13.253 -0.920 6.101 1.00 89.88 82 HIS A C 1
ATOM 637 O O . HIS A 1 82 ? -14.427 -0.751 5.783 1.00 89.88 82 HIS A O 1
ATOM 643 N N . HIS A 1 83 ? -12.812 -0.703 7.341 1.00 84.81 83 HIS A N 1
ATOM 644 C CA . HIS A 1 83 ? -13.678 -0.314 8.459 1.00 84.81 83 HIS A CA 1
ATOM 645 C C . HIS A 1 83 ? -14.258 1.106 8.328 1.00 84.81 83 HIS A C 1
ATOM 647 O O . HIS A 1 83 ? -15.289 1.400 8.928 1.00 84.81 83 HIS A O 1
ATOM 653 N N . LEU A 1 84 ? -13.625 1.967 7.522 1.00 89.25 84 LEU A N 1
ATOM 654 C CA . LEU A 1 84 ? -14.091 3.327 7.221 1.00 89.25 84 LEU A CA 1
ATOM 655 C C . LEU A 1 84 ? -14.787 3.420 5.858 1.00 89.25 84 LEU A C 1
ATOM 657 O O . LEU A 1 84 ? -15.259 4.493 5.490 1.00 89.25 84 LEU A O 1
ATOM 661 N N . ASN A 1 85 ? -14.820 2.322 5.093 1.00 90.81 85 ASN A N 1
ATOM 662 C CA . ASN A 1 85 ? -15.276 2.289 3.705 1.00 90.81 85 ASN A CA 1
ATOM 663 C C . ASN A 1 85 ? -14.649 3.416 2.853 1.00 90.81 85 ASN A C 1
ATOM 665 O O . ASN A 1 85 ? -15.340 4.126 2.119 1.00 90.81 85 ASN A O 1
ATOM 669 N N . ARG A 1 86 ? -13.333 3.614 3.005 1.00 93.06 86 ARG A N 1
ATOM 670 C CA . ARG A 1 86 ? -12.579 4.721 2.400 1.00 93.06 86 ARG A CA 1
ATOM 671 C C . ARG A 1 86 ? -11.337 4.210 1.690 1.00 93.06 86 ARG A C 1
ATOM 673 O O . ARG A 1 86 ? -10.663 3.307 2.177 1.00 93.06 86 ARG A O 1
ATOM 680 N N . GLU A 1 87 ? -10.987 4.855 0.585 1.00 94.88 87 GLU A N 1
ATOM 681 C CA . GLU A 1 87 ? -9.704 4.655 -0.084 1.00 94.88 87 GLU A CA 1
ATOM 682 C C . GLU A 1 87 ? -8.894 5.947 -0.116 1.00 94.88 87 GLU A C 1
ATOM 684 O O . GLU A 1 87 ? -9.441 7.045 -0.227 1.00 94.88 87 GLU A O 1
ATOM 689 N N . GLU A 1 88 ? -7.576 5.807 -0.046 1.00 94.19 88 GLU A N 1
ATOM 690 C CA . GLU A 1 88 ? -6.630 6.906 -0.156 1.00 94.19 88 GLU A CA 1
ATOM 691 C C . GLU A 1 88 ? -5.445 6.494 -1.028 1.00 94.19 88 GLU A C 1
ATOM 693 O O . GLU A 1 88 ? -5.022 5.341 -1.035 1.00 94.19 88 GLU A O 1
ATOM 698 N N . THR A 1 89 ? -4.890 7.436 -1.787 1.00 93.56 89 THR A N 1
ATOM 699 C CA . THR A 1 89 ? -3.655 7.212 -2.541 1.00 93.56 89 THR A CA 1
ATOM 700 C C . THR A 1 89 ? -2.589 8.182 -2.073 1.00 93.56 89 THR A C 1
ATOM 702 O O . THR A 1 89 ? -2.767 9.394 -2.170 1.00 93.56 89 THR A O 1
ATOM 705 N N . VAL A 1 90 ? -1.438 7.647 -1.675 1.00 91.44 90 VAL A N 1
ATOM 706 C CA . VAL A 1 90 ? -0.247 8.441 -1.366 1.00 91.44 90 VAL A CA 1
ATOM 707 C C . VAL A 1 90 ? 0.738 8.377 -2.525 1.00 91.44 90 VAL A C 1
ATOM 709 O O . VAL A 1 90 ? 0.912 7.334 -3.160 1.00 91.44 90 VAL A O 1
ATOM 712 N N . ARG A 1 91 ? 1.391 9.502 -2.820 1.00 90.44 91 ARG A N 1
ATOM 713 C CA . ARG A 1 91 ? 2.458 9.603 -3.824 1.00 90.44 91 ARG A CA 1
ATOM 714 C C . ARG A 1 91 ? 3.617 10.395 -3.247 1.00 90.44 91 ARG A C 1
ATOM 716 O O . ARG A 1 91 ? 3.403 11.471 -2.698 1.00 90.44 91 ARG A O 1
ATOM 723 N N . ALA A 1 92 ? 4.837 9.910 -3.446 1.00 88.38 92 ALA A N 1
ATOM 724 C CA . ALA A 1 92 ? 6.034 10.629 -3.037 1.00 88.38 92 ALA A CA 1
ATOM 725 C C . ALA A 1 92 ? 7.205 10.462 -4.010 1.00 88.38 92 ALA A C 1
ATOM 727 O O . ALA A 1 92 ? 7.329 9.441 -4.696 1.00 88.38 92 ALA A O 1
ATOM 728 N N . PRO A 1 93 ? 8.104 11.460 -4.066 1.00 86.50 93 PRO A N 1
ATOM 729 C CA . PRO A 1 93 ? 9.353 11.328 -4.793 1.00 86.50 93 PRO A CA 1
ATOM 730 C C . PRO A 1 93 ? 10.300 10.368 -4.059 1.00 86.50 93 PRO A C 1
ATOM 732 O O . PRO A 1 93 ? 10.664 10.592 -2.907 1.00 86.50 93 PRO A O 1
ATOM 735 N N . ALA A 1 94 ? 10.800 9.342 -4.753 1.00 83.31 94 ALA A N 1
ATOM 736 C CA . ALA A 1 94 ? 11.801 8.414 -4.200 1.00 83.31 94 ALA A CA 1
ATOM 737 C C . ALA A 1 94 ? 13.244 8.981 -4.204 1.00 83.31 94 ALA A C 1
ATOM 739 O O . ALA A 1 94 ? 14.193 8.334 -3.740 1.00 83.31 94 ALA A O 1
ATOM 740 N N . GLY A 1 95 ? 13.408 10.207 -4.718 1.00 79.56 95 GLY A N 1
ATOM 741 C CA . GLY A 1 95 ? 14.677 10.917 -4.910 1.00 79.56 95 GLY A CA 1
ATOM 742 C C . GLY A 1 95 ? 15.199 10.824 -6.346 1.00 79.56 95 GLY A C 1
ATOM 743 O O . GLY A 1 95 ? 14.857 9.902 -7.074 1.00 79.56 95 GLY A O 1
ATOM 744 N N . ALA A 1 96 ? 16.047 11.772 -6.765 1.00 75.31 96 ALA A N 1
ATOM 745 C CA . ALA A 1 96 ? 16.542 11.882 -8.147 1.00 75.31 96 ALA A CA 1
ATOM 746 C C . ALA A 1 96 ? 17.494 10.749 -8.581 1.00 75.31 96 ALA A C 1
ATOM 748 O O . ALA A 1 96 ? 17.646 10.495 -9.778 1.00 75.31 96 ALA A O 1
ATOM 749 N N . VAL A 1 97 ? 18.118 10.063 -7.617 1.00 78.12 97 VAL A N 1
ATOM 750 C CA . VAL A 1 97 ? 18.922 8.846 -7.792 1.00 78.12 97 VAL A CA 1
ATOM 751 C C . VAL A 1 97 ? 18.480 7.842 -6.726 1.00 78.12 97 VAL A C 1
ATOM 753 O O . VAL A 1 97 ? 18.782 7.989 -5.547 1.00 78.12 97 VAL A O 1
ATOM 756 N N . CYS A 1 98 ? 17.714 6.837 -7.135 1.00 75.31 98 CYS A N 1
ATOM 757 C CA . CYS A 1 98 ? 17.145 5.804 -6.277 1.00 75.31 98 CYS A CA 1
ATOM 758 C C . CYS A 1 98 ? 17.165 4.432 -6.973 1.00 75.31 98 CYS A C 1
ATOM 760 O O . CYS A 1 98 ? 17.127 4.342 -8.202 1.00 75.31 98 CYS A O 1
ATOM 762 N N . SER A 1 99 ? 17.218 3.358 -6.188 1.00 79.69 99 SER A N 1
ATOM 763 C CA . SE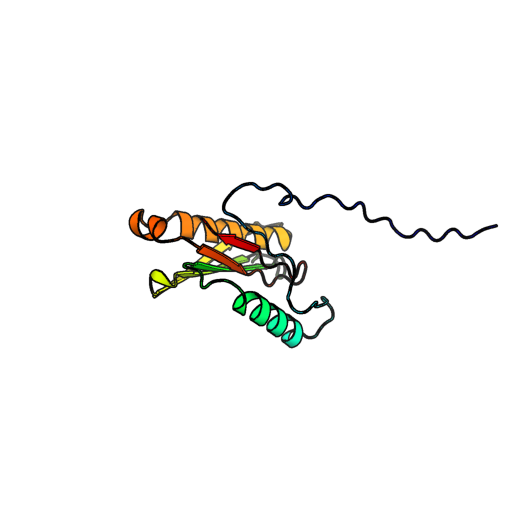R A 1 99 ? 16.906 2.002 -6.651 1.00 79.69 99 SER A CA 1
ATOM 764 C C . SER A 1 99 ? 15.392 1.772 -6.615 1.00 79.69 99 SER A C 1
ATOM 766 O O . SER A 1 99 ? 14.679 2.506 -5.927 1.00 79.69 99 SER A O 1
ATOM 768 N N . SER A 1 100 ? 14.890 0.750 -7.319 1.00 78.62 100 SER A N 1
ATOM 769 C CA . SER A 1 100 ? 13.478 0.358 -7.180 1.00 78.62 100 SER A CA 1
ATOM 770 C C . SER A 1 100 ? 13.161 -0.022 -5.734 1.00 78.62 100 SER A C 1
ATOM 772 O O . SER A 1 100 ? 12.173 0.454 -5.202 1.00 78.62 100 SER A O 1
ATOM 774 N N . LEU A 1 101 ? 14.070 -0.719 -5.038 1.00 81.19 101 LEU A N 1
ATOM 775 C CA . LEU A 1 101 ? 13.932 -0.997 -3.603 1.00 81.19 101 LEU A CA 1
ATOM 776 C C . LEU A 1 101 ? 13.710 0.276 -2.767 1.00 81.19 101 LEU A C 1
ATOM 778 O O . LEU A 1 101 ? 12.861 0.300 -1.884 1.00 81.19 101 LEU A O 1
ATOM 782 N N . ARG A 1 102 ? 14.450 1.357 -3.039 1.00 83.50 102 ARG A N 1
ATOM 783 C CA . ARG A 1 102 ? 14.254 2.628 -2.327 1.00 83.50 102 ARG A CA 1
ATOM 784 C C . ARG A 1 102 ? 12.895 3.254 -2.638 1.00 83.50 102 ARG A C 1
ATOM 786 O O . ARG A 1 102 ? 12.297 3.845 -1.744 1.00 83.50 102 ARG A O 1
ATOM 793 N N . ALA A 1 103 ? 12.429 3.153 -3.880 1.00 85.56 103 ALA A N 1
ATOM 794 C CA . ALA A 1 103 ? 11.098 3.622 -4.250 1.00 85.56 103 ALA A CA 1
ATOM 795 C C . ALA A 1 103 ? 10.003 2.817 -3.531 1.00 85.56 103 ALA A C 1
ATOM 797 O O . ALA A 1 103 ? 9.113 3.422 -2.947 1.00 85.56 103 ALA A O 1
ATOM 798 N N . GLU A 1 104 ? 10.133 1.490 -3.463 1.00 84.38 104 GLU A N 1
ATOM 799 C CA . GLU A 1 104 ? 9.218 0.612 -2.717 1.00 84.38 104 GLU A CA 1
ATOM 800 C C . GLU A 1 104 ? 9.168 0.964 -1.225 1.00 84.38 104 GLU A C 1
ATOM 802 O O . GLU A 1 104 ? 8.101 1.184 -0.656 1.00 84.38 104 GLU A O 1
ATOM 807 N N . LEU A 1 105 ? 10.331 1.107 -0.582 1.00 86.56 105 LEU A N 1
ATOM 808 C CA . LEU A 1 105 ? 10.396 1.475 0.836 1.00 86.56 105 LEU A CA 1
ATOM 809 C C . LEU A 1 105 ? 9.842 2.877 1.101 1.00 86.56 105 LEU A C 1
ATOM 811 O O . LEU A 1 105 ? 9.276 3.127 2.162 1.00 86.56 105 LEU A O 1
ATOM 815 N N . THR A 1 106 ? 9.984 3.788 0.136 1.00 88.50 106 THR A N 1
ATOM 816 C CA . THR A 1 106 ? 9.375 5.118 0.221 1.00 88.50 106 THR A CA 1
ATOM 817 C C . THR A 1 106 ? 7.853 4.995 0.150 1.00 88.50 106 THR A C 1
ATOM 819 O O . THR A 1 106 ? 7.174 5.589 0.976 1.00 88.50 106 THR A O 1
ATOM 822 N N . ALA A 1 107 ? 7.311 4.169 -0.750 1.00 88.62 107 ALA A N 1
ATOM 823 C CA . ALA A 1 107 ? 5.868 3.948 -0.870 1.00 88.62 107 ALA A CA 1
ATOM 824 C C . ALA A 1 107 ? 5.278 3.386 0.428 1.00 88.62 107 ALA A C 1
ATOM 826 O O . ALA A 1 107 ? 4.285 3.907 0.931 1.00 88.62 107 ALA A O 1
ATOM 827 N N . MET A 1 108 ? 5.934 2.376 1.009 1.00 88.75 108 MET A N 1
ATOM 828 C CA . MET A 1 108 ? 5.537 1.809 2.300 1.00 88.75 108 MET A CA 1
ATOM 829 C C . MET A 1 108 ? 5.580 2.852 3.417 1.00 88.75 108 MET A C 1
ATOM 831 O O . MET A 1 108 ? 4.633 2.959 4.188 1.00 88.75 108 MET A O 1
ATOM 835 N N . ARG A 1 109 ? 6.658 3.644 3.498 1.00 89.62 109 ARG A N 1
ATOM 836 C CA . ARG A 1 109 ? 6.815 4.674 4.531 1.00 89.62 109 ARG A CA 1
ATOM 837 C C . ARG A 1 109 ? 5.696 5.709 4.483 1.00 89.62 109 ARG A C 1
ATOM 839 O O . ARG A 1 109 ? 5.130 6.022 5.524 1.00 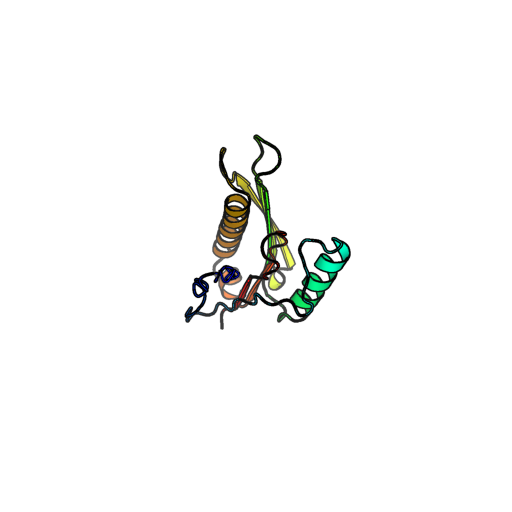89.62 109 ARG A O 1
ATOM 846 N N . GLU A 1 110 ? 5.384 6.231 3.301 1.00 92.69 110 GLU A N 1
ATOM 847 C CA . GLU A 1 110 ? 4.316 7.226 3.162 1.00 92.69 110 GLU A CA 1
ATOM 848 C C . GLU A 1 110 ? 2.940 6.624 3.456 1.00 92.69 110 GLU A C 1
ATOM 850 O O . GLU A 1 110 ? 2.109 7.273 4.084 1.00 92.69 110 GLU A O 1
ATOM 855 N N . ALA A 1 111 ? 2.712 5.363 3.079 1.00 91.31 111 ALA A N 1
ATOM 856 C CA . ALA A 1 111 ? 1.469 4.682 3.413 1.00 91.31 111 ALA A CA 1
ATOM 857 C C . ALA A 1 111 ? 1.299 4.519 4.929 1.00 91.31 111 ALA A C 1
ATOM 859 O O . ALA A 1 111 ? 0.228 4.785 5.467 1.00 91.31 111 ALA A O 1
ATOM 860 N N . PHE A 1 112 ? 2.367 4.144 5.636 1.00 89.25 112 PHE A N 1
ATOM 861 C CA . PHE A 1 112 ? 2.349 4.087 7.095 1.00 89.25 112 PHE A CA 1
ATOM 862 C C . PHE A 1 112 ? 2.126 5.452 7.735 1.00 89.25 112 PHE A C 1
ATOM 864 O O . PHE A 1 112 ? 1.410 5.529 8.727 1.00 89.25 112 PHE A O 1
ATOM 871 N N . ALA A 1 113 ? 2.717 6.514 7.185 1.00 90.38 113 ALA A N 1
ATOM 872 C CA . ALA A 1 113 ? 2.500 7.866 7.681 1.00 90.38 113 ALA A CA 1
ATOM 873 C C . ALA A 1 113 ? 1.030 8.290 7.538 1.00 90.38 113 ALA A C 1
ATOM 875 O O . ALA A 1 113 ? 0.481 8.860 8.474 1.00 90.38 113 ALA A O 1
ATOM 876 N N . ALA A 1 114 ? 0.377 7.950 6.422 1.00 90.75 114 ALA A N 1
ATOM 877 C CA . ALA A 1 114 ? -1.050 8.205 6.232 1.00 90.75 114 ALA A CA 1
ATOM 878 C C . ALA A 1 114 ? -1.921 7.414 7.222 1.00 90.75 114 ALA A C 1
ATOM 880 O O . ALA A 1 114 ? -2.807 7.985 7.847 1.00 90.75 114 ALA A O 1
ATOM 881 N N . VAL A 1 115 ? -1.627 6.127 7.447 1.00 89.19 115 VAL A N 1
ATOM 882 C CA . VAL A 1 115 ? -2.344 5.327 8.460 1.00 89.19 115 VAL A CA 1
ATOM 883 C C . VAL A 1 115 ? -2.106 5.863 9.875 1.00 89.19 115 VAL A C 1
ATOM 885 O O . VAL A 1 115 ? -3.034 5.923 10.671 1.00 89.19 115 VAL A O 1
ATOM 888 N N . ALA A 1 116 ? -0.883 6.279 10.205 1.00 88.12 116 ALA A N 1
ATOM 889 C CA . ALA A 1 116 ? -0.565 6.867 11.506 1.00 88.12 116 ALA A CA 1
ATOM 890 C C . ALA A 1 116 ? -1.167 8.271 11.701 1.00 88.12 116 ALA A C 1
ATOM 892 O O . ALA A 1 116 ? -1.268 8.725 12.835 1.00 88.12 116 ALA A O 1
ATOM 893 N N . GLY A 1 117 ? -1.540 8.946 10.611 1.00 89.50 117 GLY A N 1
ATOM 894 C CA . GLY A 1 117 ? -2.205 10.248 10.608 1.00 89.50 117 GLY A CA 1
ATOM 895 C C . GLY A 1 117 ? -3.732 10.184 10.682 1.00 89.50 117 GLY A C 1
ATOM 896 O O . GLY A 1 117 ? -4.366 11.232 10.587 1.00 89.50 117 GLY A O 1
ATOM 897 N N . LEU A 1 118 ? -4.319 8.990 10.824 1.00 89.69 118 LEU A N 1
ATOM 898 C CA . LEU A 1 118 ? -5.742 8.827 11.130 1.00 89.69 118 LEU A CA 1
ATOM 899 C C . LEU A 1 118 ? -6.113 9.545 12.434 1.00 89.69 118 LEU A C 1
ATOM 901 O O . LEU A 1 118 ? -5.287 9.663 13.341 1.00 89.69 118 LEU A O 1
ATOM 905 N N . GLU A 1 119 ? -7.372 9.970 12.553 1.00 92.00 119 GLU A N 1
ATOM 906 C CA . GLU A 1 119 ? -7.874 10.501 13.822 1.00 92.00 119 GLU A CA 1
ATOM 907 C C . GLU A 1 119 ? -7.757 9.439 14.928 1.00 92.00 119 GLU A C 1
ATOM 909 O O . GLU A 1 119 ? -7.897 8.244 14.663 1.00 92.00 119 GLU A O 1
ATOM 914 N N . ASP A 1 120 ? -7.546 9.851 16.184 1.00 86.06 120 ASP A N 1
ATOM 915 C CA . ASP A 1 120 ? -7.282 8.925 17.300 1.00 86.06 120 ASP A CA 1
ATOM 916 C C . ASP A 1 120 ? -8.330 7.801 17.415 1.00 86.06 120 ASP A C 1
ATOM 918 O O . ASP A 1 120 ? -7.989 6.653 17.704 1.00 86.06 120 ASP A O 1
ATOM 922 N N . GLY A 1 121 ? -9.606 8.109 17.148 1.00 86.75 121 GLY A N 1
ATOM 923 C CA . GLY A 1 121 ? -10.695 7.128 17.144 1.00 86.75 121 GLY A CA 1
ATOM 924 C C . GLY A 1 121 ? -10.622 6.131 15.981 1.00 86.75 121 GLY A C 1
ATOM 925 O O . GLY A 1 121 ? -10.809 4.930 16.186 1.00 86.75 12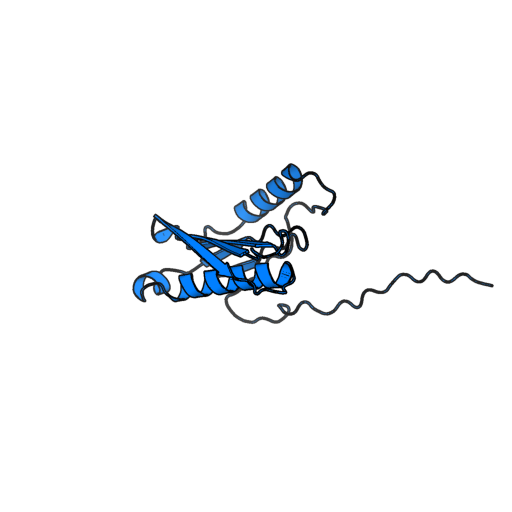1 GLY A O 1
ATOM 926 N N . GLU A 1 122 ? -10.300 6.608 14.777 1.00 88.44 122 GLU A N 1
ATOM 927 C CA . GLU A 1 122 ? -10.110 5.779 13.579 1.00 88.44 122 GLU A CA 1
ATOM 928 C C . GLU A 1 122 ? -8.880 4.869 13.749 1.00 88.44 122 GLU A C 1
ATOM 930 O O . GLU A 1 122 ? -8.952 3.651 13.547 1.00 88.44 122 GLU A O 1
ATOM 935 N N . LEU A 1 123 ? -7.765 5.430 14.225 1.00 85.00 123 LEU A N 1
ATOM 936 C CA . LEU A 1 123 ? -6.532 4.690 14.478 1.00 85.00 123 LEU A CA 1
ATOM 937 C C . LEU A 1 123 ? -6.711 3.637 15.579 1.00 85.00 123 LEU A C 1
ATOM 939 O O . LEU A 1 123 ? -6.224 2.514 15.446 1.00 85.00 123 LEU A O 1
ATOM 943 N N . ALA A 1 124 ? -7.430 3.965 16.656 1.00 84.19 124 ALA A N 1
ATOM 944 C CA . ALA A 1 124 ? -7.740 3.014 17.722 1.00 84.19 124 ALA A CA 1
ATOM 945 C C . ALA A 1 124 ? -8.620 1.852 17.236 1.00 84.19 124 ALA A C 1
ATOM 947 O O . ALA A 1 124 ? -8.506 0.737 17.753 1.00 84.19 124 ALA A O 1
ATOM 948 N N . SER A 1 125 ? -9.476 2.094 16.239 1.00 83.75 125 SER A N 1
ATOM 949 C CA . SER A 1 125 ? -10.320 1.06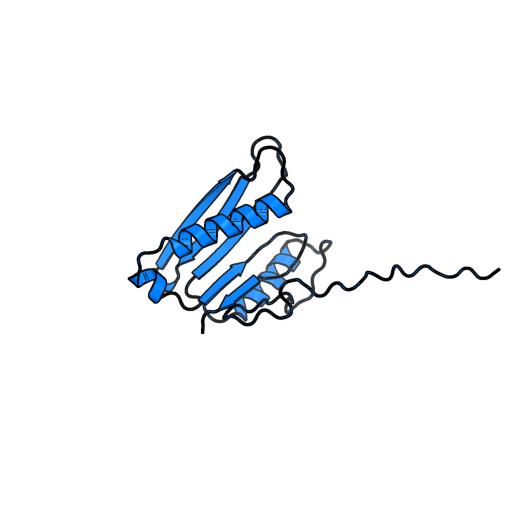3 15.633 1.00 83.75 125 SER A CA 1
ATOM 950 C C . SER A 1 125 ? -9.572 0.146 14.656 1.00 83.75 125 SER A C 1
ATOM 952 O O . SER A 1 125 ? -10.029 -0.968 14.405 1.00 83.75 125 SER A O 1
ATOM 954 N N . THR A 1 126 ? -8.389 0.558 14.183 1.00 83.50 126 THR A N 1
ATOM 955 C CA . THR A 1 126 ? -7.524 -0.241 13.306 1.00 83.50 126 THR A CA 1
ATOM 956 C C . THR A 1 126 ? -6.743 -1.294 14.105 1.00 83.50 126 THR A C 1
ATOM 958 O O . THR A 1 126 ? -5.813 -0.982 14.855 1.00 83.50 126 THR A O 1
ATOM 961 N N . LYS A 1 127 ? -7.088 -2.572 13.924 1.00 80.06 127 LYS A N 1
ATOM 962 C CA . LYS A 1 127 ? -6.465 -3.735 14.583 1.00 80.06 127 LYS A CA 1
ATOM 963 C C . LYS A 1 127 ? -5.551 -4.514 13.636 1.00 80.06 127 LYS A C 1
ATOM 965 O O . LYS A 1 127 ? -4.538 -5.068 14.057 1.00 80.06 127 LYS A O 1
ATOM 970 N N . ALA A 1 128 ? -5.861 -4.557 12.345 1.00 80.31 128 ALA A N 1
ATOM 971 C CA . ALA A 1 128 ? -5.089 -5.328 11.373 1.00 80.31 128 ALA A CA 1
ATOM 972 C C . ALA A 1 128 ? -4.756 -4.522 10.111 1.00 80.31 128 ALA A C 1
ATOM 974 O O . ALA A 1 128 ? -5.655 -3.990 9.460 1.00 80.31 128 ALA A O 1
ATOM 975 N N . THR A 1 129 ? -3.473 -4.512 9.726 1.00 80.75 129 THR A N 1
ATOM 976 C CA . THR A 1 129 ? -2.981 -3.818 8.527 1.00 80.75 129 THR A CA 1
ATOM 977 C C . THR A 1 129 ? -2.174 -4.767 7.646 1.00 80.75 129 THR A C 1
ATOM 979 O O . THR A 1 129 ? -1.071 -5.189 7.984 1.00 80.75 129 THR A O 1
ATOM 982 N N . VAL A 1 130 ? -2.691 -5.080 6.465 1.00 81.62 130 VAL A N 1
ATOM 983 C CA . VAL A 1 130 ? -1.981 -5.898 5.472 1.00 81.62 130 VAL A CA 1
ATOM 984 C C . VAL A 1 130 ? -1.210 -4.988 4.525 1.00 81.62 130 VAL A C 1
ATOM 986 O O . VAL A 1 130 ? -1.758 -3.993 4.059 1.00 81.62 130 VAL A O 1
ATOM 989 N N . ILE A 1 131 ? 0.027 -5.355 4.182 1.00 80.44 131 ILE A N 1
ATOM 990 C CA . ILE A 1 131 ? 0.787 -4.694 3.119 1.00 80.44 131 ILE A CA 1
ATOM 991 C C . ILE A 1 131 ? 1.058 -5.700 2.013 1.00 80.44 131 ILE A C 1
ATOM 993 O O . ILE A 1 131 ? 1.681 -6.744 2.209 1.00 80.44 131 ILE A O 1
ATOM 997 N N . VAL A 1 132 ? 0.612 -5.356 0.818 1.00 77.38 132 VAL A N 1
ATOM 998 C CA . VAL A 1 132 ? 0.848 -6.125 -0.390 1.00 77.38 132 VAL A CA 1
ATOM 999 C C . VAL A 1 132 ? 1.841 -5.357 -1.249 1.00 77.38 132 VAL A C 1
ATOM 1001 O O . VAL A 1 132 ? 1.548 -4.262 -1.730 1.00 77.38 132 VAL A O 1
ATOM 1004 N N . ASN A 1 133 ? 3.023 -5.943 -1.438 1.00 71.50 133 ASN A N 1
ATOM 1005 C CA . ASN A 1 133 ? 4.033 -5.433 -2.356 1.00 71.50 133 ASN A CA 1
ATOM 1006 C C . ASN A 1 133 ? 4.088 -6.341 -3.605 1.00 71.50 133 ASN A C 1
ATOM 1008 O O . ASN A 1 133 ? 4.411 -7.521 -3.477 1.00 71.50 133 ASN A O 1
ATOM 1012 N N . PRO A 1 134 ? 3.785 -5.832 -4.814 1.00 60.91 134 PRO A N 1
ATOM 1013 C CA . PRO A 1 134 ? 3.838 -6.586 -6.059 1.00 60.91 134 PRO A CA 1
ATOM 1014 C C . PRO A 1 134 ? 5.245 -6.647 -6.683 1.00 60.91 134 PRO A C 1
ATOM 1016 O O . PRO A 1 134 ? 5.389 -7.212 -7.774 1.00 60.91 134 PRO A O 1
ATOM 1019 N N . SER A 1 135 ? 6.279 -6.056 -6.065 1.00 56.00 135 SER A N 1
ATOM 1020 C CA . SER A 1 135 ? 7.610 -5.960 -6.665 1.00 56.00 135 SER A CA 1
ATOM 1021 C C . SER A 1 135 ? 8.146 -7.352 -7.013 1.00 56.00 135 SER A C 1
ATOM 1023 O O . SER A 1 135 ? 8.269 -8.253 -6.186 1.00 56.00 135 SER A O 1
ATOM 1025 N N . ALA A 1 136 ? 8.510 -7.534 -8.284 1.00 42.09 136 ALA A N 1
ATOM 1026 C CA . ALA A 1 136 ? 8.946 -8.812 -8.851 1.00 42.09 136 ALA A CA 1
ATOM 1027 C C . ALA A 1 136 ? 10.289 -9.339 -8.295 1.00 42.09 136 ALA A C 1
ATOM 1029 O O . ALA A 1 136 ? 10.848 -10.291 -8.848 1.00 42.09 136 ALA A O 1
ATOM 1030 N N . GLN A 1 137 ? 10.850 -8.677 -7.279 1.00 40.41 137 GLN A N 1
ATOM 1031 C CA . GLN A 1 137 ? 12.149 -8.985 -6.693 1.00 40.41 137 GLN A CA 1
ATOM 1032 C C . GLN A 1 137 ? 12.027 -9.864 -5.441 1.00 40.41 137 GLN A C 1
ATOM 1034 O O . GLN A 1 137 ? 12.932 -10.658 -5.202 1.00 40.41 137 GLN A O 1
ATOM 1039 N N . TYR A 1 138 ? 10.896 -9.791 -4.731 1.00 39.50 138 TYR A N 1
ATOM 1040 C CA . TYR A 1 138 ? 10.552 -10.644 -3.593 1.00 39.50 138 TYR A CA 1
ATOM 1041 C C . TYR A 1 138 ? 9.033 -10.857 -3.612 1.00 39.50 138 TYR A C 1
ATOM 1043 O O . TYR A 1 138 ? 8.307 -9.887 -3.408 1.00 39.50 138 TYR A O 1
ATOM 1051 N N . PRO A 1 139 ? 8.518 -12.067 -3.892 1.00 39.91 139 PRO A N 1
ATOM 1052 C CA . PRO A 1 139 ? 7.082 -12.363 -3.841 1.00 39.91 139 PRO A CA 1
ATOM 1053 C C . PRO A 1 139 ? 6.527 -12.414 -2.399 1.00 39.91 139 PRO A C 1
ATOM 1055 O O . PRO A 1 139 ? 5.571 -13.134 -2.120 1.00 39.91 139 PRO A O 1
ATOM 1058 N N . ASP A 1 140 ? 7.126 -11.653 -1.489 1.00 41.81 140 ASP A N 1
ATOM 1059 C CA . ASP A 1 140 ? 6.930 -11.764 -0.056 1.00 41.81 140 ASP A CA 1
ATOM 1060 C C . ASP A 1 140 ? 5.857 -10.746 0.358 1.00 41.81 140 ASP A C 1
ATOM 1062 O O . ASP A 1 140 ? 6.080 -9.532 0.333 1.00 41.81 140 ASP A O 1
ATOM 1066 N N . ALA A 1 141 ? 4.670 -11.225 0.730 1.00 41.34 141 ALA A N 1
ATOM 1067 C CA . ALA A 1 141 ? 3.644 -10.370 1.314 1.00 41.34 141 ALA A CA 1
ATOM 1068 C C . ALA A 1 141 ? 4.058 -9.983 2.746 1.00 41.34 141 ALA A C 1
ATOM 1070 O O . ALA A 1 141 ? 4.354 -10.827 3.590 1.00 41.34 141 ALA A O 1
ATOM 1071 N N . ILE A 1 142 ? 4.080 -8.692 3.071 1.00 45.06 142 ILE A N 1
ATOM 1072 C CA . ILE A 1 142 ? 4.412 -8.253 4.430 1.00 45.06 142 ILE A CA 1
ATOM 1073 C C . ILE A 1 142 ? 3.105 -8.052 5.194 1.00 45.06 142 ILE A C 1
ATOM 1075 O O . ILE A 1 142 ? 2.365 -7.099 4.971 1.00 45.06 142 ILE A O 1
ATOM 1079 N N . TYR A 1 143 ? 2.807 -8.963 6.115 1.00 41.69 143 TYR A N 1
ATOM 1080 C CA . TYR A 1 143 ? 1.623 -8.878 6.964 1.00 41.69 143 TYR A CA 1
ATOM 1081 C C . TYR A 1 143 ? 1.963 -8.220 8.319 1.00 41.69 143 TYR A C 1
ATOM 1083 O O . TYR A 1 143 ? 3.023 -8.448 8.904 1.00 41.69 143 TYR A O 1
ATOM 1091 N N . ALA A 1 144 ? 1.085 -7.353 8.826 1.00 42.94 144 ALA A N 1
ATOM 1092 C CA . ALA A 1 144 ? 1.224 -6.732 10.142 1.00 42.94 144 ALA A CA 1
ATOM 1093 C C . ALA A 1 144 ? -0.119 -6.799 10.892 1.00 42.94 144 ALA A C 1
ATOM 1095 O O . ALA A 1 144 ? -1.166 -6.422 10.376 1.00 42.94 144 ALA A O 1
ATOM 1096 N N . HIS A 1 145 ? -0.121 -7.310 12.123 1.00 38.28 145 HIS A N 1
ATOM 1097 C CA . HIS A 1 145 ? -1.354 -7.504 12.889 1.00 38.28 145 HIS A CA 1
ATOM 1098 C C . HIS A 1 145 ? -1.157 -7.130 14.347 1.00 38.28 145 HIS A C 1
ATOM 1100 O O . HIS A 1 145 ? -0.491 -7.856 15.092 1.00 38.28 145 HIS A O 1
ATOM 1106 N N . LYS A 1 146 ? -1.789 -6.033 14.760 1.00 39.81 146 LYS A N 1
ATOM 1107 C CA . LYS A 1 146 ? -1.829 -5.617 16.155 1.00 39.81 146 LYS A CA 1
ATOM 1108 C C . LYS A 1 146 ? -2.808 -6.543 16.888 1.00 39.81 146 LYS A C 1
ATOM 1110 O O . LYS A 1 146 ? -3.990 -6.575 16.559 1.00 39.81 146 LYS A O 1
ATOM 1115 N N . LYS A 1 147 ? -2.291 -7.326 17.839 1.00 37.81 147 LYS A N 1
ATOM 1116 C CA . LYS A 1 147 ? -3.135 -8.061 18.793 1.00 37.81 147 LYS A CA 1
ATOM 1117 C C . LYS A 1 147 ? -3.834 -7.096 19.741 1.00 37.81 147 LYS A C 1
ATOM 1119 O O . LYS A 1 147 ? -3.178 -6.100 20.125 1.00 37.81 147 LYS A O 1
#